Protein AF-A0A7S1B477-F1 (afdb_monomer)

Structure (mmCIF, N/CA/C/O backbone):
data_AF-A0A7S1B477-F1
#
_entry.id   AF-A0A7S1B477-F1
#
loop_
_atom_site.group_PDB
_atom_site.id
_atom_site.type_symbol
_atom_site.label_atom_id
_atom_site.label_alt_id
_atom_site.label_comp_id
_atom_site.label_asym_id
_atom_site.label_entity_id
_atom_site.label_seq_id
_atom_site.pdbx_PDB_ins_code
_atom_site.Cartn_x
_atom_site.Cartn_y
_atom_site.Cartn_z
_atom_site.occupancy
_atom_site.B_iso_or_equiv
_atom_site.auth_seq_id
_atom_site.auth_comp_id
_atom_site.auth_asym_id
_atom_site.auth_atom_id
_atom_site.pdbx_PDB_model_num
ATOM 1 N N . MET A 1 1 ? 2.505 -10.397 -24.092 1.00 51.38 1 MET A N 1
ATOM 2 C CA . MET A 1 1 ? 3.888 -10.689 -23.648 1.00 51.38 1 MET A CA 1
ATOM 3 C C . MET A 1 1 ? 4.484 -9.535 -22.838 1.00 51.38 1 MET A C 1
ATOM 5 O O . MET A 1 1 ? 4.834 -9.767 -21.693 1.00 51.38 1 MET A O 1
ATOM 9 N N . PHE A 1 2 ? 4.527 -8.292 -23.340 1.00 53.47 2 PHE A N 1
ATOM 10 C CA . PHE A 1 2 ? 5.059 -7.146 -22.571 1.00 53.47 2 PHE A CA 1
ATOM 11 C C . PHE A 1 2 ? 4.219 -6.745 -21.341 1.00 53.47 2 PHE A C 1
ATOM 13 O O . PHE A 1 2 ? 4.798 -6.489 -20.290 1.00 53.47 2 PHE A O 1
ATOM 20 N N . SER A 1 3 ? 2.880 -6.801 -21.422 1.00 55.25 3 SER A N 1
ATOM 21 C CA . SER A 1 3 ? 1.987 -6.592 -20.257 1.00 55.25 3 SER A CA 1
ATOM 22 C C . SER A 1 3 ? 2.330 -7.529 -19.086 1.00 55.25 3 SER A C 1
ATOM 24 O O . SER A 1 3 ? 2.408 -7.095 -17.944 1.00 55.25 3 SER A O 1
ATOM 26 N N . GLN A 1 4 ? 2.665 -8.795 -19.365 1.00 56.34 4 GLN A N 1
ATOM 27 C CA . GLN A 1 4 ? 3.018 -9.777 -18.330 1.00 56.34 4 GLN A CA 1
ATOM 2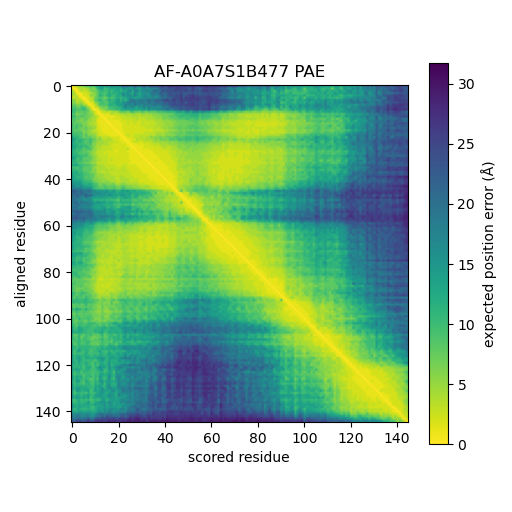8 C C . GLN A 1 4 ? 4.336 -9.438 -17.622 1.00 56.34 4 GLN A C 1
ATOM 30 O O . GLN A 1 4 ? 4.434 -9.588 -16.408 1.00 56.34 4 GLN A O 1
ATOM 35 N N . VAL A 1 5 ? 5.343 -8.956 -18.359 1.00 61.22 5 VAL A N 1
ATOM 36 C CA . VAL A 1 5 ? 6.631 -8.530 -17.782 1.00 61.22 5 VAL A CA 1
ATOM 37 C C . VAL A 1 5 ? 6.453 -7.262 -16.939 1.00 61.22 5 VAL A C 1
ATOM 39 O O . VAL A 1 5 ? 6.992 -7.176 -15.839 1.00 61.22 5 VAL A O 1
ATOM 42 N N . MET A 1 6 ? 5.635 -6.319 -17.410 1.00 57.19 6 MET A N 1
ATOM 43 C CA . MET A 1 6 ? 5.314 -5.073 -16.704 1.00 57.19 6 MET A CA 1
ATOM 44 C C . MET A 1 6 ? 4.485 -5.321 -15.431 1.00 57.19 6 MET A C 1
ATOM 46 O O . MET A 1 6 ? 4.812 -4.781 -14.377 1.00 57.19 6 MET A O 1
ATOM 50 N N . CYS A 1 7 ? 3.475 -6.196 -15.469 1.00 57.28 7 CYS A N 1
ATOM 51 C CA . CYS A 1 7 ? 2.728 -6.617 -14.275 1.00 57.28 7 CYS A CA 1
ATOM 52 C C . CYS A 1 7 ? 3.622 -7.314 -13.248 1.00 57.28 7 CYS A C 1
ATOM 54 O O . CYS A 1 7 ? 3.492 -7.088 -12.048 1.00 57.28 7 CYS A O 1
ATOM 56 N N . LYS A 1 8 ? 4.530 -8.177 -13.713 1.00 57.12 8 LYS A N 1
ATOM 57 C CA . LYS A 1 8 ? 5.356 -8.998 -12.827 1.00 57.12 8 LYS A CA 1
ATOM 58 C C . LYS A 1 8 ? 6.480 -8.210 -12.152 1.00 57.12 8 LYS A C 1
ATOM 60 O O . LYS A 1 8 ? 6.841 -8.550 -11.031 1.00 57.12 8 LYS A O 1
ATOM 65 N N . ASN A 1 9 ? 7.006 -7.175 -12.811 1.00 52.41 9 ASN A N 1
ATOM 66 C CA . ASN A 1 9 ? 8.182 -6.442 -12.331 1.00 52.41 9 ASN A CA 1
ATOM 67 C C . ASN A 1 9 ? 7.904 -4.983 -11.928 1.00 52.41 9 ASN A C 1
ATOM 69 O O . ASN A 1 9 ? 8.683 -4.436 -11.158 1.00 52.41 9 ASN A O 1
ATOM 73 N N . ILE A 1 10 ? 6.830 -4.348 -12.420 1.00 59.06 10 ILE A N 1
ATOM 74 C CA . ILE A 1 10 ? 6.590 -2.900 -12.235 1.00 59.06 10 ILE A CA 1
ATOM 75 C C . ILE A 1 10 ? 5.266 -2.606 -11.510 1.00 59.06 10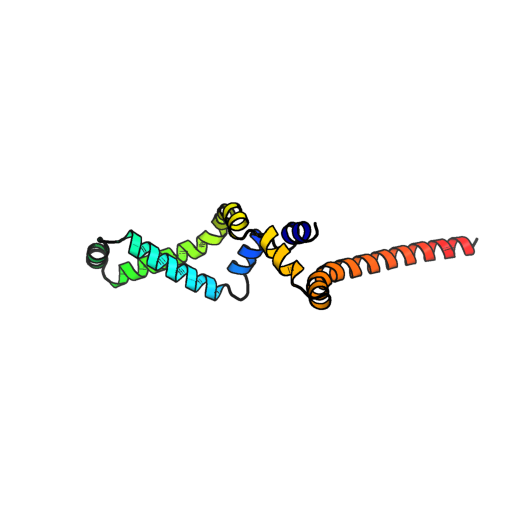 ILE A C 1
ATOM 77 O O . ILE A 1 10 ? 5.234 -1.753 -10.626 1.00 59.06 10 ILE A O 1
ATOM 81 N N . MET A 1 11 ? 4.176 -3.318 -11.821 1.00 63.66 11 MET A N 1
ATOM 82 C CA . MET A 1 11 ? 2.872 -3.149 -11.151 1.00 63.66 11 MET A CA 1
ATOM 83 C C . MET A 1 11 ? 2.446 -4.409 -10.396 1.00 63.66 11 MET A C 1
ATOM 85 O O . MET A 1 11 ? 1.467 -5.066 -10.746 1.00 63.66 11 MET A O 1
ATOM 89 N N . THR A 1 12 ? 3.182 -4.731 -9.333 1.00 74.94 12 THR A N 1
ATOM 90 C CA . THR A 1 12 ? 2.826 -5.830 -8.433 1.00 74.94 12 THR A CA 1
ATOM 91 C C . THR A 1 12 ? 1.746 -5.400 -7.442 1.00 74.94 12 THR A C 1
ATOM 93 O O . THR A 1 12 ? 1.691 -4.249 -7.003 1.00 74.94 12 THR A O 1
ATOM 96 N N . THR A 1 13 ? 0.899 -6.344 -7.031 1.00 81.81 13 THR A N 1
ATOM 97 C CA . THR A 1 13 ? -0.109 -6.130 -5.981 1.00 81.81 13 THR A CA 1
ATOM 98 C C . THR A 1 13 ? 0.517 -5.632 -4.675 1.00 81.81 13 THR A C 1
ATOM 100 O O . THR A 1 13 ? -0.038 -4.757 -4.012 1.00 81.81 13 THR A O 1
ATOM 103 N N . GLU A 1 14 ? 1.716 -6.117 -4.348 1.00 83.12 14 GLU A N 1
ATOM 104 C CA . GLU A 1 14 ? 2.523 -5.623 -3.232 1.00 83.12 14 GLU A CA 1
ATOM 105 C C . GLU A 1 14 ? 2.907 -4.146 -3.404 1.00 83.12 14 GLU A C 1
ATOM 107 O O . GLU A 1 14 ? 2.698 -3.349 -2.490 1.00 83.12 14 GLU A O 1
ATOM 112 N N . GLY A 1 15 ? 3.402 -3.753 -4.582 1.00 82.88 15 GLY A N 1
ATOM 113 C CA . GLY A 1 15 ? 3.755 -2.364 -4.881 1.00 82.88 15 GLY A CA 1
ATOM 114 C C . GLY A 1 15 ? 2.550 -1.421 -4.826 1.00 82.88 15 GLY A C 1
ATOM 115 O O . GLY A 1 15 ? 2.653 -0.306 -4.308 1.00 82.88 15 GLY A O 1
ATOM 116 N N . ILE A 1 16 ? 1.379 -1.883 -5.280 1.00 85.25 16 ILE A N 1
ATOM 117 C CA . ILE A 1 16 ? 0.118 -1.137 -5.177 1.00 85.25 16 ILE A CA 1
ATOM 118 C C . ILE A 1 16 ? -0.249 -0.914 -3.706 1.00 85.25 16 ILE A C 1
ATOM 120 O O . ILE A 1 16 ? -0.489 0.226 -3.304 1.00 85.25 16 ILE A O 1
ATOM 124 N N . TRP A 1 17 ? -0.250 -1.967 -2.883 1.00 89.00 17 TRP A N 1
ATOM 125 C CA . TRP A 1 17 ? -0.553 -1.848 -1.454 1.00 89.00 17 TRP A CA 1
ATOM 126 C C . TRP A 1 17 ? 0.459 -0.977 -0.716 1.00 89.00 17 TRP A C 1
ATOM 128 O O . TRP A 1 17 ? 0.067 -0.113 0.069 1.00 89.00 17 TRP A O 1
ATOM 138 N N . TRP A 1 18 ? 1.748 -1.126 -1.016 1.00 87.69 18 TRP A N 1
ATOM 139 C CA . TRP A 1 18 ? 2.789 -0.275 -0.455 1.00 87.69 18 TRP A CA 1
ATOM 140 C C . TRP A 1 18 ? 2.563 1.199 -0.811 1.00 87.69 18 TRP A C 1
ATOM 142 O O . TRP A 1 18 ? 2.648 2.059 0.065 1.00 87.69 18 TRP A O 1
ATOM 152 N N . SER A 1 19 ? 2.201 1.497 -2.062 1.00 87.19 19 SER A N 1
ATOM 153 C CA . SER A 1 19 ? 1.892 2.856 -2.521 1.00 87.19 19 SER A CA 1
ATOM 154 C C . SER A 1 19 ? 0.640 3.432 -1.848 1.00 87.19 19 SER A C 1
ATOM 156 O O . SER A 1 19 ? 0.625 4.597 -1.450 1.00 87.19 19 SER A O 1
ATOM 158 N N . ILE A 1 20 ? -0.398 2.618 -1.634 1.00 89.62 20 ILE A N 1
ATOM 159 C CA . ILE A 1 20 ? -1.609 3.029 -0.906 1.00 89.62 20 ILE A CA 1
ATOM 160 C C . ILE A 1 20 ? -1.285 3.360 0.560 1.00 89.62 20 ILE A C 1
ATOM 162 O O . ILE A 1 20 ? -1.764 4.369 1.085 1.00 89.62 20 ILE A O 1
ATOM 166 N N . LE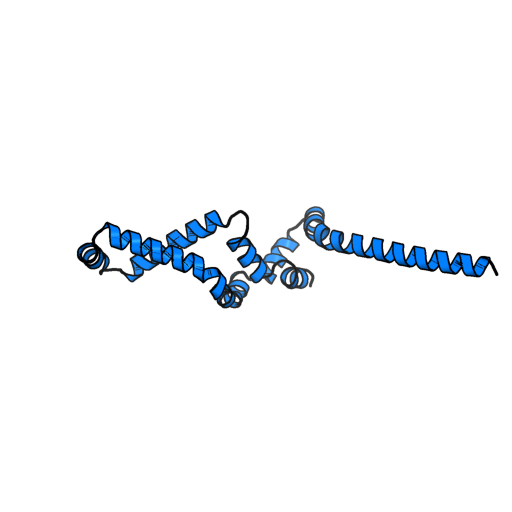U A 1 21 ? -0.463 2.534 1.213 1.00 89.19 21 LEU A N 1
ATOM 167 C CA . LEU A 1 21 ? -0.145 2.657 2.638 1.00 89.19 21 LEU A CA 1
ATOM 168 C C . LEU A 1 21 ? 0.906 3.738 2.933 1.00 89.19 21 LEU A C 1
ATOM 170 O O . LEU A 1 21 ? 0.792 4.449 3.933 1.00 89.19 21 LEU A O 1
ATOM 174 N N . ASN A 1 22 ? 1.912 3.891 2.071 1.00 88.38 22 ASN A N 1
ATOM 175 C CA . ASN A 1 22 ? 3.074 4.752 2.320 1.00 88.38 22 ASN A CA 1
ATOM 176 C C . ASN A 1 22 ? 3.156 5.970 1.396 1.00 88.38 22 ASN A C 1
ATOM 178 O O . ASN A 1 22 ? 3.885 6.917 1.695 1.00 88.38 22 ASN A O 1
ATOM 182 N N . GLY A 1 23 ? 2.404 5.974 0.298 1.00 88.19 23 GLY A N 1
ATOM 183 C CA . GLY A 1 23 ? 2.466 7.015 -0.716 1.00 88.19 23 GLY A CA 1
ATOM 184 C C . GLY A 1 23 ? 1.815 8.343 -0.309 1.00 88.19 23 GLY A C 1
ATOM 185 O O . GLY A 1 23 ? 1.292 8.515 0.799 1.00 88.19 23 GLY A O 1
ATOM 186 N N . PRO A 1 24 ? 1.786 9.317 -1.235 1.00 86.69 24 PRO A N 1
ATOM 187 C CA . PRO A 1 24 ? 1.333 10.683 -0.961 1.00 86.69 24 PRO A CA 1
ATOM 188 C C . PRO A 1 24 ? -0.145 10.763 -0.555 1.00 86.69 24 PRO A C 1
ATOM 190 O O . PRO A 1 24 ? -0.556 11.704 0.121 1.00 86.69 24 PRO A O 1
ATOM 193 N N . LYS A 1 25 ? -0.960 9.772 -0.943 1.00 88.12 25 LYS A N 1
ATOM 194 C CA . LYS A 1 25 ? -2.395 9.715 -0.629 1.00 88.12 25 LYS A CA 1
ATOM 195 C C . LYS A 1 25 ? -2.736 8.880 0.610 1.00 88.12 25 LYS A C 1
ATOM 197 O O . LYS A 1 25 ? -3.924 8.695 0.876 1.00 88.12 25 LYS A O 1
ATOM 202 N N . LYS A 1 26 ? -1.747 8.447 1.403 1.00 89.75 26 LYS A N 1
ATOM 203 C CA . LYS A 1 26 ? -1.970 7.620 2.603 1.00 89.75 26 LYS A CA 1
ATOM 204 C C . LYS A 1 26 ? -2.983 8.213 3.585 1.00 89.75 26 LYS A C 1
ATOM 206 O O . LYS A 1 26 ? -3.798 7.485 4.132 1.00 89.75 26 LYS A O 1
ATOM 211 N N . VAL A 1 27 ? -2.994 9.538 3.757 1.00 90.19 27 VAL A N 1
ATOM 212 C CA . VAL A 1 27 ? -3.921 10.227 4.676 1.00 90.19 27 VAL A CA 1
ATOM 213 C C . VAL A 1 27 ? -5.374 10.067 4.219 1.00 90.19 27 VAL A C 1
ATOM 215 O O . VAL A 1 27 ? -6.261 9.821 5.032 1.00 90.19 27 VAL A O 1
ATOM 218 N N . ASN A 1 28 ? -5.620 10.141 2.908 1.00 92.69 28 ASN A N 1
ATOM 219 C CA . ASN A 1 28 ? -6.955 9.928 2.349 1.00 92.69 28 ASN A CA 1
ATOM 220 C C . ASN A 1 28 ? -7.396 8.475 2.539 1.00 92.69 28 ASN A C 1
ATOM 222 O O . ASN A 1 28 ? -8.532 8.222 2.931 1.00 92.69 28 ASN A O 1
ATOM 226 N N . PHE A 1 29 ? -6.491 7.522 2.300 1.00 91.56 29 PHE A N 1
ATOM 227 C CA . PHE A 1 29 ? -6.775 6.109 2.528 1.00 91.56 29 PHE A CA 1
ATOM 228 C C . PHE A 1 29 ? -7.078 5.820 4.005 1.00 91.56 29 PHE A C 1
ATOM 230 O O . PHE A 1 29 ? -8.080 5.179 4.306 1.00 91.56 29 PHE A O 1
ATOM 237 N N . GLN A 1 30 ? -6.283 6.366 4.929 1.00 90.94 30 GLN A N 1
ATOM 238 C CA . GLN A 1 30 ? -6.526 6.269 6.371 1.00 90.94 30 GLN A 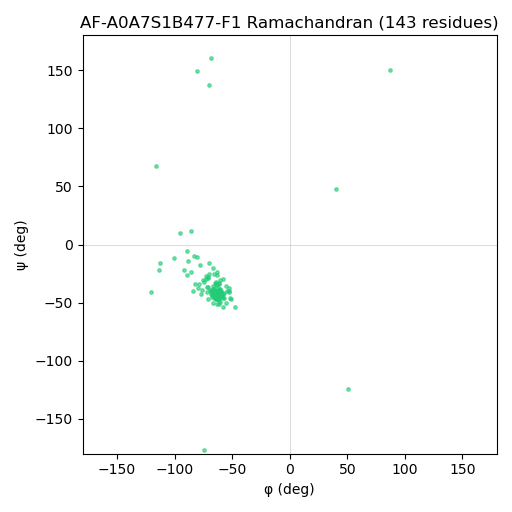CA 1
ATOM 239 C C . GLN A 1 30 ? -7.898 6.828 6.760 1.00 90.94 30 GLN A C 1
ATOM 241 O O . GLN A 1 30 ? -8.610 6.206 7.544 1.00 90.94 30 GLN A O 1
ATOM 246 N N . ALA A 1 31 ? -8.309 7.960 6.181 1.00 92.62 31 ALA A N 1
ATOM 247 C CA . ALA A 1 31 ? -9.633 8.527 6.421 1.00 92.62 31 ALA A CA 1
ATOM 248 C C . ALA A 1 31 ? -10.762 7.600 5.934 1.00 92.62 31 ALA A C 1
ATOM 250 O O . ALA A 1 31 ? -11.734 7.382 6.659 1.00 92.62 31 ALA A O 1
ATOM 251 N N . VAL A 1 32 ? -10.622 7.013 4.740 1.00 93.00 32 VAL A N 1
ATOM 252 C CA . VAL A 1 32 ? -11.599 6.060 4.182 1.00 93.00 32 VAL A CA 1
ATOM 253 C C . VAL A 1 32 ? -11.676 4.788 5.022 1.00 93.00 32 VAL A C 1
ATOM 255 O O . VAL A 1 32 ? -12.778 4.321 5.320 1.00 93.00 32 VAL A O 1
ATOM 258 N N . LEU A 1 33 ? -10.525 4.246 5.420 1.00 92.31 33 LEU A N 1
ATOM 259 C CA . LEU A 1 33 ? -10.436 3.045 6.241 1.00 92.31 33 LEU A CA 1
ATOM 260 C C . LEU A 1 33 ? -11.056 3.280 7.618 1.00 92.31 33 LEU A C 1
ATOM 262 O O . LEU A 1 33 ? -11.887 2.490 8.051 1.00 92.31 33 LEU A O 1
ATOM 266 N N . ARG A 1 34 ? -10.729 4.402 8.268 1.00 92.75 34 ARG A N 1
ATOM 267 C CA . ARG A 1 34 ? -11.337 4.811 9.539 1.00 92.75 34 ARG A CA 1
ATOM 268 C C . ARG A 1 34 ? -12.857 4.881 9.431 1.00 92.75 34 ARG A C 1
ATOM 270 O O . ARG A 1 34 ? -13.546 4.280 10.250 1.00 92.75 34 ARG A O 1
ATOM 277 N N . ALA A 1 35 ? -13.378 5.571 8.416 1.00 92.56 35 ALA A N 1
ATOM 278 C CA . ALA A 1 35 ? -14.818 5.690 8.206 1.00 92.56 35 ALA A CA 1
ATOM 279 C C . ALA A 1 35 ? -15.485 4.316 8.022 1.00 92.56 35 ALA A C 1
ATOM 281 O O . ALA A 1 35 ? -16.502 4.036 8.655 1.00 92.56 35 ALA A O 1
ATOM 282 N N . HIS A 1 36 ? -14.888 3.430 7.217 1.00 92.06 36 HIS A N 1
ATOM 283 C CA . HIS A 1 36 ? -15.407 2.075 7.017 1.00 92.06 36 HIS A CA 1
ATOM 284 C C . HIS A 1 36 ? -15.363 1.234 8.291 1.00 92.06 36 HIS A C 1
ATOM 286 O O . HIS A 1 36 ? -16.330 0.529 8.571 1.00 92.06 36 HIS A O 1
ATOM 292 N N . THR A 1 37 ? -14.296 1.328 9.086 1.00 90.25 37 THR A N 1
ATOM 293 C CA . THR A 1 37 ? -14.189 0.601 10.354 1.00 90.25 37 THR A CA 1
ATOM 294 C C . THR A 1 37 ? -15.240 1.069 11.353 1.00 90.25 37 THR A C 1
ATOM 296 O O . THR A 1 37 ? -15.893 0.237 11.974 1.00 90.25 37 THR A O 1
ATOM 299 N N . ILE A 1 38 ? -15.470 2.379 11.472 1.00 89.44 38 ILE A N 1
ATOM 300 C CA . ILE A 1 38 ? -16.510 2.928 12.355 1.00 89.44 38 ILE A CA 1
ATOM 301 C C . ILE A 1 38 ? -17.890 2.408 11.938 1.00 89.44 38 ILE A C 1
ATOM 303 O O . ILE A 1 38 ? -18.610 1.851 12.765 1.00 89.44 38 ILE A O 1
ATOM 307 N N . ILE A 1 39 ? -18.222 2.499 10.646 1.00 89.88 39 ILE A N 1
ATOM 308 C CA . ILE A 1 39 ? -19.493 1.993 10.106 1.00 89.88 39 ILE A CA 1
ATOM 309 C C . ILE A 1 39 ? -19.621 0.480 10.327 1.00 89.88 39 ILE A C 1
ATOM 311 O O . ILE A 1 39 ? -20.704 -0.014 10.635 1.00 89.88 39 ILE A O 1
ATOM 315 N N . PHE A 1 40 ? -18.534 -0.277 10.167 1.00 89.25 40 PHE A N 1
ATOM 316 C CA . PHE A 1 40 ? -18.518 -1.719 10.396 1.00 89.25 40 PHE A CA 1
ATOM 317 C C . PHE A 1 40 ? -18.793 -2.063 11.862 1.00 89.25 40 PHE A C 1
ATOM 319 O O . PHE A 1 40 ? -19.645 -2.907 12.137 1.00 89.25 40 PHE A O 1
ATOM 326 N N . VAL A 1 41 ? -18.128 -1.382 12.800 1.00 86.94 41 VAL A N 1
ATOM 327 C CA . VAL A 1 41 ? -18.343 -1.566 14.243 1.00 86.94 41 VAL A CA 1
ATOM 328 C C . VAL A 1 41 ? -19.780 -1.217 14.623 1.00 86.94 41 VAL A C 1
ATOM 330 O O . VAL A 1 41 ? -20.408 -1.960 15.373 1.00 86.94 41 VAL A O 1
ATOM 333 N N . GLU A 1 42 ? -20.335 -0.137 14.075 1.00 85.81 42 GLU A N 1
ATOM 334 C CA . GLU A 1 42 ? -21.733 0.239 14.299 1.00 85.81 42 GLU A CA 1
ATOM 335 C C . GLU A 1 42 ? -22.699 -0.809 13.739 1.00 85.81 42 GLU A C 1
ATOM 337 O O . GLU A 1 42 ? -23.606 -1.250 14.442 1.00 85.81 42 GLU A O 1
ATOM 342 N N . LYS A 1 43 ? -22.479 -1.291 12.512 1.00 86.75 43 LYS A N 1
ATOM 343 C CA . LYS A 1 43 ? -23.296 -2.367 11.929 1.00 86.75 43 LYS A CA 1
ATOM 344 C C . LYS A 1 43 ? -23.232 -3.653 12.748 1.00 86.75 43 LYS A C 1
ATOM 346 O O . LYS A 1 43 ? -24.261 -4.300 12.923 1.00 86.75 43 LYS A O 1
ATOM 351 N N . PHE A 1 44 ? -22.052 -4.014 13.247 1.00 84.75 44 PHE A N 1
ATOM 352 C CA . PHE A 1 44 ? -21.860 -5.201 14.076 1.00 84.75 44 PHE A CA 1
ATOM 353 C C . PHE A 1 44 ? -22.533 -5.057 15.446 1.00 84.75 44 PHE A C 1
ATOM 355 O O . PHE A 1 44 ? -23.193 -5.982 15.914 1.00 84.75 44 PHE A O 1
ATOM 362 N N . ALA A 1 45 ? -22.411 -3.883 16.074 1.00 83.00 45 ALA A N 1
ATOM 363 C CA . ALA A 1 45 ? -23.094 -3.567 17.325 1.00 83.00 45 ALA A CA 1
ATOM 364 C C . ALA A 1 45 ? -24.625 -3.544 17.156 1.00 83.00 45 ALA A C 1
ATOM 366 O O . ALA A 1 45 ? -25.355 -3.917 18.075 1.00 83.00 45 ALA A O 1
ATOM 367 N N . GLY A 1 46 ? -25.116 -3.146 15.979 1.00 81.44 46 GLY A N 1
ATOM 368 C CA . GLY A 1 46 ? -26.508 -3.293 15.562 1.00 81.44 46 GLY A CA 1
ATOM 369 C C . GLY A 1 46 ? -27.510 -2.765 16.593 1.00 81.44 46 GLY A C 1
ATOM 370 O O . GLY A 1 46 ? -27.452 -1.616 17.024 1.00 81.44 46 GLY A O 1
ATOM 371 N N . VAL A 1 47 ? -28.439 -3.626 17.017 1.00 77.94 47 VAL A N 1
ATOM 372 C CA . VAL A 1 47 ? -29.521 -3.280 17.964 1.00 77.94 47 VAL A CA 1
ATOM 373 C C . VAL A 1 47 ? -29.001 -3.026 19.388 1.00 77.94 47 VAL A C 1
ATOM 375 O O . VAL A 1 47 ? -29.698 -2.428 20.205 1.00 77.94 47 VAL A O 1
ATOM 378 N N . LEU A 1 48 ? -27.769 -3.438 19.701 1.00 80.31 48 LEU A N 1
ATOM 379 C CA . LEU A 1 48 ? -27.177 -3.258 21.026 1.00 80.31 48 LEU A CA 1
ATOM 380 C C . LEU A 1 48 ? -26.555 -1.872 21.221 1.00 80.31 48 LEU A C 1
ATOM 382 O O . LEU A 1 48 ? -26.245 -1.534 22.359 1.00 80.31 48 LEU A O 1
ATOM 386 N N . ILE A 1 49 ? -26.412 -1.051 20.171 1.00 78.25 49 ILE A N 1
ATOM 387 C CA . ILE A 1 49 ? -25.873 0.319 20.272 1.00 78.25 49 ILE A CA 1
ATOM 388 C C . ILE A 1 49 ? -26.511 1.123 21.420 1.00 78.25 49 ILE A C 1
ATOM 390 O O . ILE A 1 49 ? -25.761 1.612 22.257 1.00 78.25 49 ILE A O 1
ATOM 394 N N . PRO A 1 50 ? -27.848 1.259 21.545 1.00 77.19 50 PRO A N 1
ATOM 395 C CA . PRO A 1 50 ? -28.443 2.029 22.640 1.00 77.19 50 PRO A CA 1
ATOM 396 C C . PRO A 1 50 ? -28.139 1.439 24.024 1.00 77.19 50 PRO A C 1
ATOM 398 O O . PRO A 1 50 ? -27.914 2.193 24.967 1.00 77.19 50 PRO A O 1
ATOM 401 N N . VAL A 1 51 ? -28.062 0.110 24.152 1.00 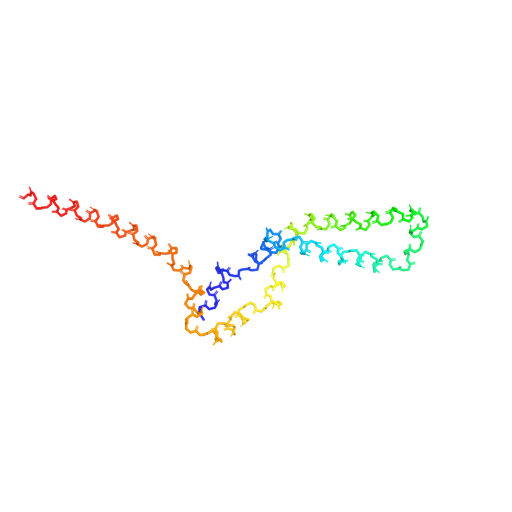81.69 51 VAL A N 1
ATOM 402 C CA . VAL A 1 51 ? -27.685 -0.553 25.413 1.00 81.69 51 VAL A CA 1
ATOM 403 C C . VAL A 1 51 ? -26.220 -0.269 25.751 1.00 81.69 51 VAL A C 1
ATOM 405 O O . VAL A 1 51 ? -25.909 0.086 26.885 1.00 81.69 51 VAL A O 1
ATOM 408 N N . LEU A 1 52 ? -25.324 -0.369 24.767 1.00 79.62 52 LEU A N 1
ATOM 409 C CA . LEU A 1 52 ? -23.892 -0.105 24.915 1.00 79.62 52 LEU A CA 1
ATOM 410 C C . LEU A 1 52 ? -23.618 1.367 25.234 1.00 79.62 52 LEU A C 1
ATOM 412 O O . LEU A 1 52 ? -22.834 1.655 26.133 1.00 79.62 52 LEU A O 1
ATOM 416 N N . SER A 1 53 ? -24.304 2.292 24.567 1.00 76.00 53 SER A N 1
ATOM 417 C CA . SER A 1 53 ? -24.196 3.732 24.816 1.00 76.00 53 SER A CA 1
ATOM 418 C C . SER A 1 53 ? -24.679 4.120 26.215 1.00 76.00 53 SER A C 1
ATOM 420 O O . SER A 1 53 ? -24.107 5.019 26.826 1.00 76.00 53 SER A O 1
ATOM 422 N N . VAL A 1 54 ? -25.697 3.437 26.751 1.00 79.69 54 VAL A N 1
ATOM 423 C CA . VAL A 1 54 ? -26.177 3.654 28.127 1.00 79.69 54 VAL A CA 1
ATOM 424 C C . VAL A 1 54 ? -25.246 3.005 29.155 1.00 79.69 54 VAL A C 1
ATOM 426 O O . VAL A 1 54 ? -24.933 3.627 30.165 1.00 79.69 54 VAL A O 1
ATOM 429 N N . ALA A 1 55 ? -24.772 1.782 28.901 1.00 80.69 55 ALA A N 1
ATOM 430 C CA . ALA A 1 55 ? -23.924 1.038 29.832 1.00 80.69 55 ALA A CA 1
ATOM 431 C C . ALA A 1 55 ? -22.496 1.604 29.936 1.00 80.69 55 ALA A C 1
ATOM 433 O O . ALA A 1 55 ? -21.934 1.668 31.027 1.00 80.69 55 ALA A O 1
ATOM 434 N N . LEU A 1 56 ? -21.902 2.011 28.809 1.00 79.44 56 LEU A N 1
ATOM 435 C CA . LEU A 1 56 ? -20.540 2.555 28.740 1.00 79.44 56 LEU A CA 1
ATOM 436 C C . LEU A 1 56 ? -20.512 4.084 28.877 1.00 79.44 56 LEU A C 1
ATOM 438 O O . LEU A 1 56 ? -19.483 4.654 29.243 1.00 79.44 56 LEU A O 1
ATOM 442 N N . GLY A 1 57 ? -21.636 4.745 28.597 1.00 77.88 57 GLY A N 1
ATOM 443 C CA . GLY A 1 57 ? -21.742 6.192 28.462 1.00 77.88 57 GLY A CA 1
ATOM 444 C C . GLY A 1 57 ? -21.431 6.668 27.031 1.00 77.88 57 GLY A C 1
ATOM 445 O O . GLY A 1 57 ? -20.605 6.061 26.340 1.00 77.88 57 GLY A O 1
ATOM 446 N N . PRO A 1 58 ? -22.043 7.783 26.583 1.00 69.56 58 PRO A N 1
ATOM 447 C CA . PRO A 1 58 ? -22.001 8.229 25.185 1.00 69.56 58 PRO A CA 1
ATOM 448 C C . PRO A 1 58 ? -20.570 8.453 24.672 1.00 69.56 58 PRO A C 1
ATOM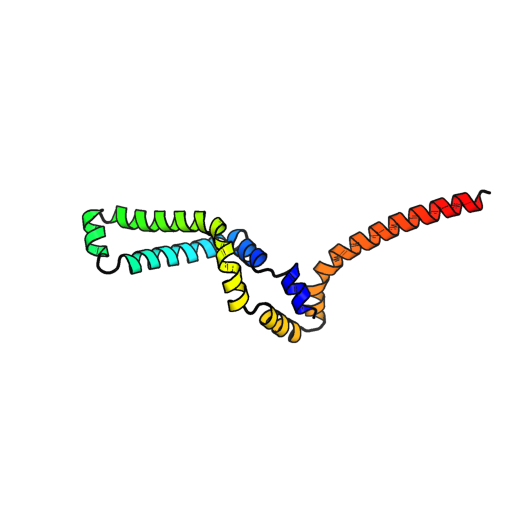 450 O O . PRO A 1 58 ? -20.209 7.967 23.606 1.00 69.56 58 PRO A O 1
ATOM 453 N N . ASN A 1 59 ? -19.706 9.072 25.481 1.00 78.00 59 ASN A N 1
ATOM 454 C CA . ASN A 1 59 ? -18.327 9.361 25.078 1.00 78.00 59 ASN A CA 1
ATOM 455 C C . ASN A 1 59 ? -17.432 8.117 24.995 1.00 78.00 59 ASN A C 1
ATOM 457 O O . ASN A 1 59 ? -16.462 8.114 24.242 1.00 78.00 59 ASN A O 1
ATOM 461 N N . ARG A 1 60 ? -17.709 7.066 25.777 1.00 81.12 60 ARG A N 1
ATOM 462 C CA . ARG A 1 60 ? -16.851 5.871 25.811 1.00 81.12 60 ARG A CA 1
ATOM 463 C C . ARG A 1 60 ? -17.096 4.958 24.623 1.00 81.12 60 ARG A C 1
ATOM 465 O O . ARG A 1 60 ? -16.154 4.338 24.143 1.00 81.12 60 ARG A O 1
ATOM 472 N N . PHE A 1 61 ? -18.335 4.889 24.141 1.00 80.56 61 PHE A N 1
ATOM 473 C CA . PHE A 1 61 ? -18.646 4.129 22.935 1.00 80.56 61 PHE A CA 1
ATOM 474 C C . PHE A 1 61 ? -18.018 4.774 21.692 1.00 80.56 61 PHE A C 1
ATOM 476 O O . PHE A 1 61 ? -17.419 4.076 20.876 1.00 80.56 61 PHE A O 1
ATOM 483 N N . ASP A 1 62 ? -18.061 6.105 21.589 1.00 84.06 62 ASP A N 1
ATOM 484 C CA . ASP A 1 62 ? -17.390 6.826 20.503 1.00 84.06 62 ASP A CA 1
ATOM 485 C C . ASP A 1 62 ? -15.865 6.671 20.559 1.00 84.06 62 ASP A C 1
ATOM 487 O O . ASP A 1 62 ? -15.250 6.354 19.542 1.00 84.06 62 ASP A O 1
ATOM 491 N N . GLN A 1 63 ? -15.260 6.774 21.747 1.00 87.06 63 GLN A N 1
ATOM 492 C CA . GLN A 1 63 ? -13.831 6.486 21.932 1.00 87.06 63 GLN A CA 1
ATOM 493 C C . GLN A 1 63 ? -13.477 5.048 21.537 1.00 87.06 63 GLN A C 1
ATOM 495 O O . GLN A 1 63 ? -12.478 4.828 20.865 1.00 87.06 63 GLN A O 1
ATOM 500 N N . MET A 1 64 ? -14.320 4.072 21.879 1.00 86.56 64 MET A N 1
ATOM 501 C CA . MET A 1 64 ? -14.089 2.674 21.516 1.00 86.56 64 MET A CA 1
ATOM 502 C C . MET A 1 64 ? -14.074 2.466 19.996 1.00 86.56 64 MET A C 1
ATOM 504 O O . MET A 1 64 ? -13.218 1.743 19.489 1.00 86.56 64 MET A O 1
ATOM 508 N N . LYS A 1 65 ? -14.997 3.094 19.255 1.00 86.19 65 LYS A N 1
ATOM 509 C CA . LYS A 1 65 ? -15.018 3.016 17.783 1.00 86.19 65 LYS A CA 1
ATOM 510 C C . LYS A 1 65 ? -13.729 3.574 17.181 1.00 86.19 65 LYS A C 1
ATOM 512 O O . LYS A 1 65 ? -13.168 2.977 16.262 1.00 86.19 65 LYS A O 1
ATOM 517 N N . GLU A 1 66 ? -13.247 4.685 17.728 1.00 90.75 66 GLU A N 1
ATOM 518 C CA . GLU A 1 66 ? -11.992 5.304 17.308 1.00 90.75 66 GLU A CA 1
ATOM 519 C C . GLU A 1 66 ? -10.772 4.445 17.639 1.00 90.75 66 GLU A C 1
ATOM 521 O O . GLU A 1 66 ? -9.925 4.225 16.774 1.00 90.75 66 GLU A O 1
ATOM 526 N N . ASP A 1 67 ? -10.715 3.870 18.838 1.00 90.62 67 ASP A N 1
ATOM 527 C CA . ASP A 1 67 ? -9.640 2.964 19.243 1.00 90.62 67 ASP A CA 1
ATOM 528 C C . ASP A 1 67 ? -9.575 1.724 18.344 1.00 90.62 67 ASP A C 1
ATOM 530 O O . ASP A 1 67 ? -8.487 1.273 17.975 1.00 90.62 67 ASP A O 1
ATOM 534 N N . ILE A 1 68 ? -10.732 1.175 17.955 1.00 88.94 68 ILE A N 1
ATOM 535 C CA . ILE A 1 68 ? -10.801 0.060 17.006 1.00 88.94 68 ILE A CA 1
ATOM 536 C C . ILE A 1 68 ? -10.263 0.504 15.644 1.00 88.94 68 ILE A C 1
ATOM 538 O O . ILE A 1 68 ? -9.412 -0.184 15.087 1.00 88.94 68 ILE A O 1
ATOM 542 N N . ALA A 1 69 ? -10.681 1.664 15.131 1.00 89.88 69 ALA A N 1
ATOM 543 C CA . ALA A 1 69 ? -10.185 2.181 13.858 1.00 89.88 69 ALA A CA 1
ATOM 544 C C . ALA A 1 69 ? -8.662 2.396 13.860 1.00 89.88 69 ALA A C 1
ATOM 546 O O . ALA A 1 69 ? -7.988 2.023 12.897 1.00 89.88 69 ALA A O 1
ATOM 547 N N . VAL A 1 70 ? -8.104 2.932 14.950 1.00 91.94 70 VAL A N 1
ATOM 548 C CA . VAL A 1 70 ? -6.654 3.109 15.122 1.00 91.94 70 VAL A CA 1
ATOM 549 C C . VAL A 1 70 ? -5.929 1.766 15.152 1.00 91.94 70 VAL A C 1
ATOM 551 O O . VAL A 1 70 ? -4.930 1.597 14.452 1.00 91.94 70 VAL A O 1
ATOM 554 N N . LYS A 1 71 ? -6.443 0.784 15.902 1.00 91.25 71 LYS A N 1
ATOM 555 C CA . LYS A 1 71 ? -5.860 -0.565 15.939 1.00 91.25 71 LYS A CA 1
ATOM 556 C C . LYS A 1 71 ? -5.912 -1.248 14.577 1.00 91.25 71 LYS A C 1
ATOM 558 O O . LYS A 1 71 ? -4.916 -1.834 14.166 1.00 91.25 71 LYS A O 1
ATOM 563 N N . THR A 1 72 ? -7.024 -1.129 13.854 1.00 89.56 72 THR A N 1
ATOM 564 C CA . THR A 1 72 ? -7.151 -1.660 12.492 1.00 89.56 72 THR A CA 1
ATOM 565 C C . THR A 1 72 ? -6.137 -1.015 11.553 1.00 89.56 72 THR A C 1
ATOM 567 O O . THR A 1 72 ? -5.468 -1.728 10.816 1.00 89.56 72 THR A O 1
ATOM 570 N N . MET A 1 73 ? -5.961 0.310 11.606 1.00 88.75 73 MET A N 1
ATOM 571 C CA . MET A 1 73 ? -4.942 1.005 10.809 1.00 88.75 73 MET A CA 1
ATOM 572 C C . MET A 1 73 ? -3.521 0.523 11.118 1.00 88.75 73 MET A C 1
ATOM 574 O O . MET A 1 73 ? -2.720 0.382 10.199 1.00 88.75 73 MET A O 1
ATOM 578 N N . ALA A 1 74 ? -3.213 0.269 12.391 1.00 89.88 74 ALA A N 1
ATOM 579 C CA . ALA A 1 74 ? -1.896 -0.194 12.813 1.00 89.88 74 ALA A CA 1
ATOM 580 C C . ALA A 1 74 ? -1.611 -1.646 12.394 1.00 89.88 74 ALA A C 1
ATOM 582 O O . ALA A 1 74 ? -0.484 -1.962 12.034 1.00 89.88 74 ALA A O 1
ATOM 583 N N . GLN A 1 75 ? -2.626 -2.514 12.423 1.00 90.25 75 GLN A N 1
ATOM 584 C CA . GLN A 1 75 ? -2.490 -3.937 12.092 1.00 90.25 75 GLN A CA 1
ATOM 585 C C . GLN A 1 75 ? -2.613 -4.228 10.596 1.00 90.25 75 GLN A C 1
ATOM 587 O O . GLN A 1 75 ? -2.098 -5.240 10.128 1.00 90.25 75 GLN A O 1
ATOM 592 N N . LEU A 1 76 ? -3.282 -3.357 9.831 1.00 89.44 76 LEU A N 1
ATOM 593 C CA . LEU A 1 76 ? -3.527 -3.570 8.405 1.00 89.44 76 LEU A CA 1
ATOM 594 C C . LEU A 1 76 ? -2.251 -3.915 7.613 1.00 89.44 76 LEU A C 1
ATOM 596 O O . LEU A 1 76 ? -2.301 -4.892 6.868 1.00 89.44 76 LEU A O 1
ATOM 600 N N . PRO A 1 77 ? -1.112 -3.207 7.766 1.00 87.56 77 PRO A N 1
ATOM 601 C CA . PRO A 1 77 ? 0.106 -3.524 7.021 1.00 87.56 77 PRO A CA 1
ATOM 602 C C . PRO A 1 77 ? 0.644 -4.934 7.288 1.00 87.56 77 PRO A C 1
ATOM 604 O O . PRO A 1 77 ? 1.229 -5.536 6.394 1.00 87.56 77 PRO A O 1
ATOM 607 N N . GLU A 1 78 ? 0.431 -5.480 8.488 1.00 88.38 78 GLU A N 1
ATOM 608 C CA . GLU A 1 78 ? 0.902 -6.822 8.843 1.00 88.38 78 GLU A CA 1
ATOM 609 C C . GLU A 1 78 ? 0.056 -7.915 8.190 1.00 88.38 78 GLU A C 1
ATOM 611 O O . GLU A 1 78 ? 0.586 -8.961 7.836 1.00 88.38 78 GLU A O 1
ATOM 616 N N . ILE A 1 79 ? -1.243 -7.678 7.985 1.00 88.38 79 ILE A N 1
ATOM 617 C CA . ILE A 1 79 ? -2.186 -8.686 7.469 1.00 88.38 79 ILE A CA 1
ATOM 618 C C . ILE A 1 79 ? -2.500 -8.534 5.977 1.00 88.38 79 ILE A C 1
ATOM 620 O O . ILE A 1 79 ? -3.096 -9.432 5.384 1.00 88.38 79 ILE A O 1
ATOM 624 N N . ILE A 1 80 ? -2.114 -7.417 5.350 1.00 88.69 80 ILE A N 1
ATOM 625 C CA . ILE A 1 80 ? -2.533 -7.087 3.980 1.00 88.69 80 ILE A CA 1
ATOM 626 C C . ILE A 1 80 ? -2.042 -8.082 2.927 1.00 88.69 80 ILE A C 1
ATOM 628 O O . ILE A 1 80 ? -2.713 -8.283 1.916 1.00 88.69 80 ILE A O 1
ATOM 632 N N . HIS A 1 81 ? -0.926 -8.762 3.192 1.00 86.69 81 HIS A N 1
ATOM 633 C CA . HIS A 1 81 ? -0.369 -9.790 2.316 1.00 86.69 81 HIS A CA 1
ATOM 634 C C . HIS A 1 81 ? -1.351 -10.945 2.056 1.00 86.69 81 HIS A C 1
ATOM 636 O O . HIS A 1 81 ? -1.366 -11.503 0.963 1.00 86.69 81 HIS A O 1
ATOM 642 N N . LEU A 1 82 ? -2.239 -11.250 3.010 1.00 88.38 82 LEU A N 1
ATOM 643 C CA . LEU A 1 82 ? -3.283 -12.270 2.852 1.00 88.38 82 LEU A CA 1
ATOM 644 C C . LEU A 1 82 ? -4.340 -11.878 1.806 1.00 88.38 82 LEU A C 1
ATOM 646 O O . LEU A 1 82 ? -5.054 -12.733 1.294 1.00 88.38 82 LEU A O 1
ATOM 650 N N . SER A 1 83 ? -4.449 -10.586 1.487 1.00 86.69 83 SER A N 1
ATOM 651 C CA . SER A 1 83 ? -5.374 -10.048 0.486 1.00 86.69 83 SER A CA 1
ATOM 652 C C . SER A 1 83 ? -4.767 -10.014 -0.921 1.00 86.69 83 SER A C 1
ATOM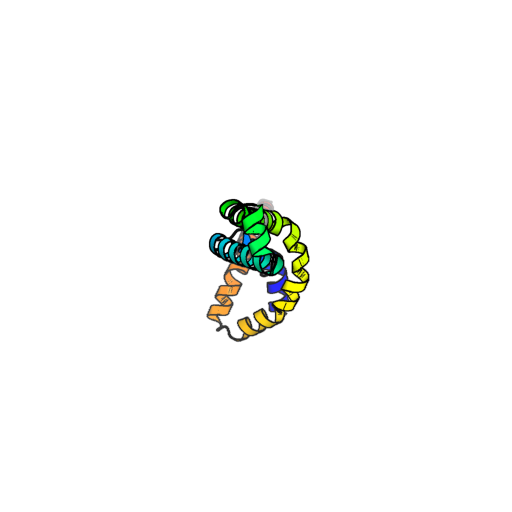 654 O O . SER A 1 83 ? -5.456 -9.641 -1.871 1.00 86.69 83 SER A O 1
ATOM 656 N N . TYR A 1 84 ? -3.483 -10.347 -1.094 1.00 85.81 84 TYR A N 1
ATOM 657 C CA . TYR A 1 84 ? -2.806 -10.174 -2.382 1.00 85.81 84 TYR A CA 1
ATOM 658 C C . TYR A 1 84 ? -3.402 -11.049 -3.480 1.00 85.81 84 TYR A C 1
ATOM 660 O O . TYR A 1 84 ? -3.635 -10.537 -4.574 1.00 85.81 84 TYR A O 1
ATOM 668 N N . ASP A 1 85 ? -3.732 -12.306 -3.191 1.00 83.50 85 ASP A N 1
ATOM 669 C CA . ASP A 1 85 ? -4.338 -13.207 -4.179 1.00 83.50 85 ASP A CA 1
ATOM 670 C C . ASP A 1 85 ? -5.689 -12.664 -4.660 1.00 83.50 85 ASP A C 1
ATOM 672 O O . ASP A 1 85 ? -5.887 -12.445 -5.856 1.00 83.50 85 ASP A O 1
ATOM 676 N N . TYR A 1 86 ? -6.569 -12.310 -3.717 1.00 85.19 86 TYR A N 1
ATOM 677 C CA . TYR A 1 86 ? -7.861 -11.693 -4.021 1.00 85.19 86 TYR A CA 1
ATOM 678 C C . TYR A 1 86 ? -7.709 -10.378 -4.792 1.00 85.19 86 TYR A C 1
ATOM 680 O O . TYR A 1 86 ? -8.416 -10.137 -5.763 1.00 85.19 86 TYR A O 1
ATOM 688 N N . THR A 1 87 ? -6.783 -9.513 -4.374 1.00 85.06 87 THR A N 1
ATOM 689 C CA . THR A 1 87 ? -6.572 -8.211 -5.020 1.00 85.06 87 THR A CA 1
ATOM 690 C C . THR A 1 87 ? -6.053 -8.388 -6.448 1.00 85.06 87 THR A C 1
ATOM 692 O O . THR A 1 87 ? -6.460 -7.649 -7.340 1.00 85.06 87 THR A O 1
ATOM 695 N N . THR A 1 88 ? -5.190 -9.379 -6.678 1.00 81.44 88 THR A N 1
ATOM 696 C CA . THR A 1 88 ? -4.648 -9.702 -8.005 1.00 81.44 88 THR A CA 1
ATOM 697 C C . THR A 1 88 ? -5.753 -10.167 -8.948 1.00 81.44 88 THR A C 1
ATOM 699 O O . THR A 1 88 ? -5.834 -9.688 -10.080 1.00 81.44 88 THR A O 1
ATOM 702 N N . GLU A 1 89 ? -6.628 -11.051 -8.467 1.00 82.25 89 GLU A N 1
ATOM 703 C CA . GLU A 1 89 ? -7.779 -11.541 -9.225 1.00 82.25 89 GLU A CA 1
ATOM 704 C C . GLU A 1 89 ? -8.802 -10.425 -9.481 1.00 82.25 89 GLU A C 1
ATOM 706 O O . GLU A 1 89 ? -9.176 -10.175 -10.624 1.00 82.25 89 GLU A O 1
ATOM 711 N N . ALA A 1 90 ? -9.200 -9.691 -8.439 1.00 82.19 90 ALA A N 1
ATOM 712 C CA . ALA A 1 90 ? -10.228 -8.656 -8.519 1.00 82.19 90 ALA A CA 1
ATOM 713 C C . ALA A 1 90 ? -9.830 -7.467 -9.405 1.00 82.19 90 ALA A C 1
ATOM 715 O O . ALA A 1 90 ? -10.687 -6.861 -10.045 1.00 82.19 90 ALA A O 1
ATOM 716 N N . LEU A 1 91 ? -8.542 -7.113 -9.440 1.00 78.81 91 LEU A N 1
ATOM 717 C CA . LEU A 1 91 ? -8.037 -6.051 -10.311 1.00 78.81 91 LEU A CA 1
ATOM 718 C C . LEU A 1 91 ? -7.806 -6.518 -11.754 1.00 78.81 91 LEU A C 1
ATOM 720 O O . LEU A 1 91 ? -7.543 -5.666 -12.607 1.00 78.81 91 LEU A O 1
ATOM 724 N N . ALA A 1 92 ? -7.860 -7.831 -12.020 1.00 81.50 92 ALA A N 1
ATOM 725 C CA . ALA A 1 92 ? -7.540 -8.434 -13.314 1.00 81.50 92 ALA A CA 1
ATOM 726 C C . ALA A 1 92 ? -6.319 -7.752 -13.961 1.00 81.50 92 ALA A C 1
ATOM 728 O O . ALA A 1 92 ? -6.374 -7.300 -15.106 1.00 81.50 92 ALA A O 1
ATOM 729 N N . LEU A 1 93 ? -5.244 -7.576 -13.174 1.00 71.00 93 LEU A N 1
ATOM 730 C CA . LEU A 1 93 ? -4.169 -6.618 -13.478 1.00 71.00 93 LEU A CA 1
ATOM 731 C C . LEU A 1 93 ? -3.596 -6.807 -14.885 1.00 71.00 93 LEU A C 1
ATOM 733 O O . LEU A 1 93 ? -3.364 -5.831 -15.592 1.00 71.00 93 LEU A O 1
ATOM 737 N N . GLU A 1 94 ? -3.417 -8.058 -15.308 1.00 68.00 94 GLU A N 1
ATOM 738 C CA . GLU A 1 94 ? -2.896 -8.398 -16.632 1.00 68.00 94 GLU A CA 1
ATOM 739 C C . GLU A 1 94 ? -3.797 -7.918 -17.779 1.00 68.00 94 GLU A C 1
ATOM 741 O O . GLU A 1 94 ? -3.302 -7.333 -18.748 1.00 68.00 94 GLU A O 1
ATOM 746 N N . GLU A 1 95 ? -5.106 -8.145 -17.667 1.00 77.88 95 GLU A N 1
ATOM 747 C CA . GLU A 1 95 ? -6.085 -7.743 -18.676 1.00 77.88 95 GLU A CA 1
ATOM 748 C C . GLU A 1 95 ? -6.252 -6.226 -18.689 1.00 77.88 95 GLU A C 1
ATOM 750 O O . GLU A 1 95 ? -6.123 -5.606 -19.744 1.00 77.88 95 GLU A O 1
ATOM 755 N N . THR A 1 96 ? -6.407 -5.617 -17.512 1.00 79.75 96 THR A N 1
ATOM 756 C CA . THR A 1 96 ? -6.534 -4.165 -17.370 1.00 79.75 96 THR A CA 1
ATOM 757 C C . THR A 1 96 ? -5.318 -3.438 -17.949 1.00 79.75 96 THR A C 1
ATOM 759 O O . THR A 1 96 ? -5.468 -2.473 -18.698 1.00 79.75 96 THR A O 1
ATOM 762 N N . ILE A 1 97 ? -4.096 -3.890 -17.646 1.00 75.44 97 ILE A N 1
ATOM 763 C CA . ILE A 1 97 ? -2.872 -3.255 -18.157 1.00 75.44 97 ILE A CA 1
ATOM 764 C C . ILE A 1 97 ? -2.733 -3.474 -19.665 1.00 75.44 97 ILE A C 1
ATOM 766 O O . ILE A 1 97 ? -2.374 -2.533 -20.375 1.00 75.44 97 ILE A O 1
ATOM 770 N N . ARG A 1 98 ? -3.078 -4.664 -20.178 1.00 77.75 98 ARG A N 1
ATOM 771 C CA . ARG A 1 98 ? -3.097 -4.933 -21.624 1.00 77.75 98 ARG A CA 1
ATOM 772 C C . ARG A 1 98 ? -4.033 -3.967 -22.347 1.00 77.75 98 ARG A C 1
ATOM 774 O O . ARG A 1 98 ? -3.593 -3.294 -23.272 1.00 77.75 98 ARG A O 1
ATOM 781 N N . GLU A 1 99 ? -5.286 -3.871 -21.911 1.00 83.31 99 GLU A N 1
ATOM 782 C CA . GLU A 1 99 ? -6.285 -3.000 -22.538 1.00 83.31 99 GLU A CA 1
ATOM 783 C C . GLU A 1 99 ? -5.856 -1.534 -22.514 1.00 83.31 99 GLU A C 1
ATOM 785 O O . GLU A 1 99 ? -5.993 -0.822 -23.507 1.00 83.31 99 GLU A O 1
ATOM 790 N N . LYS A 1 100 ? -5.298 -1.064 -21.392 1.00 81.44 100 LYS A N 1
ATOM 791 C CA . LYS A 1 100 ? -4.802 0.312 -21.311 1.00 81.44 100 LYS A CA 1
ATOM 792 C C . LYS A 1 100 ? -3.618 0.542 -22.238 1.00 81.44 100 LYS A C 1
ATOM 794 O O . LYS A 1 100 ? -3.599 1.583 -22.880 1.00 81.44 100 LYS A O 1
ATOM 799 N N . MET A 1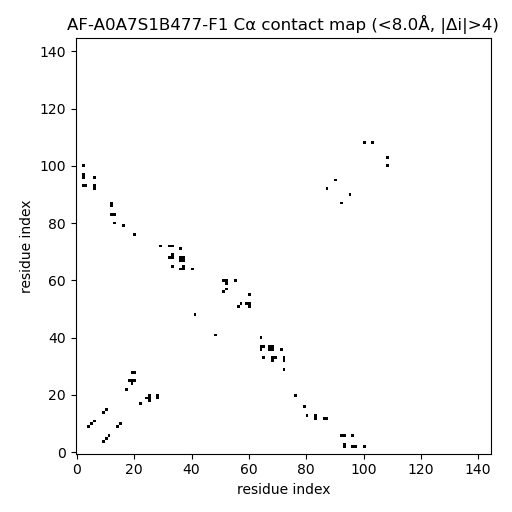 101 ? -2.688 -0.407 -22.350 1.00 76.94 101 MET A N 1
ATOM 800 C CA . MET A 1 101 ? -1.542 -0.306 -23.259 1.00 76.94 101 MET A CA 1
ATOM 801 C C . MET A 1 101 ? -1.940 -0.327 -24.736 1.00 76.94 101 MET A C 1
ATOM 803 O O . MET A 1 101 ? -1.333 0.393 -25.520 1.00 76.94 101 MET A O 1
ATOM 807 N N . GLU A 1 102 ? -2.961 -1.097 -25.119 1.00 79.94 102 GLU A N 1
ATOM 808 C CA . GLU A 1 102 ? -3.454 -1.151 -26.505 1.00 79.94 102 GLU A CA 1
ATOM 809 C C . GLU A 1 102 ? -4.073 0.172 -26.977 1.00 79.94 102 GLU A C 1
ATOM 811 O O . GLU A 1 102 ? -4.075 0.465 -28.171 1.00 79.94 102 GLU A O 1
ATOM 816 N N . VAL A 1 103 ? -4.573 0.989 -26.046 1.00 86.06 103 VAL A N 1
ATOM 817 C CA . VAL A 1 103 ? -5.191 2.290 -26.343 1.00 86.06 103 VAL A CA 1
ATOM 818 C C . VAL A 1 103 ? -4.160 3.430 -26.381 1.00 86.06 103 VAL A C 1
ATOM 820 O O . VAL 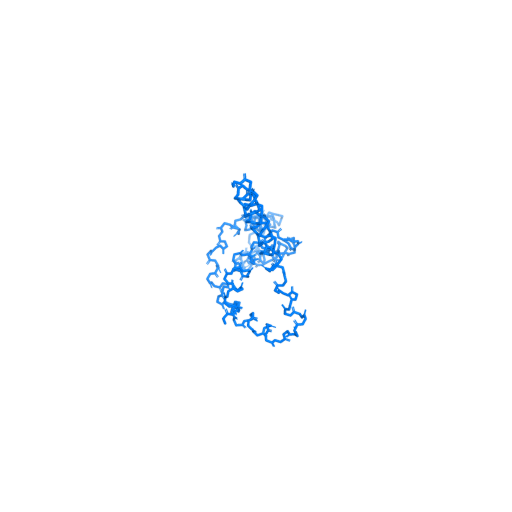A 1 103 ? -4.472 4.514 -26.875 1.00 86.06 103 VAL A O 1
ATOM 823 N N . LEU A 1 104 ? -2.934 3.216 -25.889 1.00 83.75 104 LEU A N 1
ATOM 824 C CA . LEU A 1 104 ? -1.908 4.262 -25.870 1.00 83.75 104 LEU A CA 1
ATOM 825 C C . LEU A 1 104 ? -1.399 4.576 -27.278 1.00 83.75 104 LEU A C 1
ATOM 827 O O . LEU A 1 104 ? -1.077 3.688 -28.069 1.00 83.75 104 LEU A O 1
ATOM 831 N N . SER A 1 105 ? -1.239 5.867 -27.565 1.00 82.19 105 SER A N 1
ATOM 832 C CA . SER A 1 105 ? -0.492 6.302 -28.743 1.00 82.19 105 SER A CA 1
ATOM 833 C C . SER A 1 105 ? 1.003 5.988 -28.597 1.00 82.19 105 SER A C 1
ATOM 835 O O . SER A 1 105 ? 1.517 5.821 -27.487 1.00 82.19 105 SER A O 1
ATOM 837 N N . SER A 1 106 ? 1.744 5.960 -29.710 1.00 78.75 106 SER A N 1
ATOM 838 C CA . SER A 1 106 ? 3.179 5.629 -29.711 1.00 78.75 106 SER A CA 1
ATOM 839 C C . SER A 1 106 ? 4.006 6.479 -28.734 1.00 78.75 106 SER A C 1
ATOM 841 O O . SER A 1 106 ? 4.854 5.936 -28.034 1.00 78.75 106 SER A O 1
ATOM 843 N N . GLY A 1 107 ? 3.725 7.784 -28.619 1.00 78.38 107 GLY A N 1
ATOM 844 C CA . GLY A 1 107 ? 4.448 8.682 -27.703 1.00 78.38 107 GLY A CA 1
ATOM 845 C C . GLY A 1 107 ? 4.023 8.576 -26.229 1.00 78.38 107 GLY A C 1
ATOM 846 O O . GLY A 1 107 ? 4.727 9.033 -25.328 1.00 78.38 107 GLY A O 1
ATOM 847 N N . GLU A 1 108 ? 2.861 7.994 -25.939 1.00 79.44 108 GLU A N 1
ATOM 848 C CA . GLU A 1 108 ? 2.462 7.668 -24.564 1.00 79.44 108 GLU A CA 1
ATOM 849 C C . GLU A 1 108 ? 3.056 6.334 -24.127 1.00 79.44 108 GLU A C 1
ATOM 851 O O . GLU A 1 108 ? 3.551 6.227 -23.008 1.00 79.44 108 GLU A O 1
ATOM 856 N N . PHE A 1 109 ? 3.079 5.354 -25.030 1.00 79.00 109 PHE A N 1
ATOM 857 C CA . PHE A 1 109 ? 3.751 4.083 -24.804 1.00 79.00 109 PHE A CA 1
ATOM 858 C C . PHE A 1 109 ? 5.256 4.273 -24.565 1.00 79.00 109 PHE A C 1
ATOM 860 O O . PHE A 1 109 ? 5.798 3.716 -23.613 1.00 79.00 109 PHE A O 1
ATOM 867 N N . GLU A 1 110 ? 5.913 5.128 -25.357 1.00 78.44 110 GLU A N 1
ATOM 868 C CA . GLU A 1 110 ? 7.315 5.501 -25.142 1.00 78.44 110 GLU A CA 1
ATOM 869 C C . GLU A 1 110 ? 7.540 6.088 -23.745 1.00 78.44 110 GLU A C 1
ATOM 871 O O . GLU A 1 110 ? 8.437 5.642 -23.044 1.00 78.44 110 GLU A O 1
ATOM 876 N N . ARG A 1 111 ? 6.687 7.010 -23.279 1.00 79.44 111 ARG A N 1
ATOM 877 C CA . ARG A 1 111 ? 6.791 7.581 -21.922 1.00 79.44 111 ARG A CA 1
ATOM 878 C C . ARG A 1 111 ? 6.634 6.556 -20.805 1.00 79.44 111 ARG A C 1
ATOM 880 O O . ARG A 1 111 ? 7.228 6.734 -19.749 1.00 79.44 111 ARG A O 1
ATOM 887 N N . VAL A 1 112 ? 5.814 5.528 -21.011 1.00 76.06 112 VAL A N 1
ATOM 888 C CA . VAL A 1 112 ? 5.655 4.437 -20.040 1.00 76.06 112 VAL A CA 1
ATOM 889 C C . VAL A 1 112 ? 6.900 3.548 -20.016 1.00 76.06 112 VAL A C 1
ATOM 891 O O . VAL A 1 112 ? 7.291 3.085 -18.950 1.00 76.06 112 VAL A O 1
ATOM 894 N N . LEU A 1 113 ? 7.537 3.327 -21.168 1.00 72.31 113 LEU A N 1
ATOM 895 C CA . LEU A 1 113 ? 8.736 2.495 -21.275 1.00 72.31 113 LEU A CA 1
ATOM 896 C C . LEU A 1 113 ? 10.032 3.220 -20.906 1.00 72.31 113 LEU A C 1
ATOM 898 O O . LEU A 1 113 ? 10.934 2.586 -20.370 1.00 72.31 113 LEU A O 1
ATOM 902 N N . HIS A 1 114 ? 10.136 4.517 -21.188 1.00 78.69 114 HIS A N 1
ATOM 903 C CA . HIS A 1 114 ? 11.373 5.286 -21.066 1.00 78.69 114 HIS A CA 1
ATOM 904 C C . HIS A 1 114 ? 12.056 5.147 -19.695 1.00 78.69 114 HIS A C 1
ATOM 906 O O . HIS A 1 114 ? 13.241 4.829 -19.687 1.00 78.69 114 HIS A O 1
ATOM 912 N N . PRO A 1 115 ? 11.347 5.234 -18.549 1.00 73.50 115 PRO A N 1
ATOM 913 C CA . PRO A 1 115 ? 11.979 5.081 -17.238 1.00 73.50 115 PRO A CA 1
ATOM 914 C C . PRO A 1 115 ? 12.622 3.704 -17.027 1.00 73.50 115 PRO A C 1
ATOM 916 O O . PRO A 1 115 ? 13.653 3.600 -16.376 1.00 73.50 115 PRO A O 1
ATOM 919 N N . ALA A 1 116 ? 12.033 2.641 -17.590 1.00 68.38 116 ALA A N 1
ATOM 920 C CA . ALA A 1 116 ? 12.570 1.285 -17.468 1.00 68.38 116 ALA A CA 1
ATOM 921 C C . ALA A 1 116 ? 13.834 1.073 -18.320 1.00 68.38 116 ALA A C 1
ATOM 923 O O . ALA A 1 116 ? 14.660 0.234 -17.984 1.00 68.38 116 ALA A O 1
ATOM 924 N N . PHE A 1 117 ? 13.988 1.824 -19.415 1.00 67.19 117 PHE A N 1
ATOM 925 C CA . PHE A 1 117 ? 15.183 1.783 -20.262 1.00 67.19 117 PHE A CA 1
ATOM 926 C C . PHE A 1 117 ? 16.266 2.777 -19.818 1.00 67.19 117 PHE A C 1
ATOM 928 O O . PHE A 1 117 ? 17.441 2.522 -20.059 1.00 67.19 117 PHE A O 1
ATOM 935 N N . GLU A 1 118 ? 15.896 3.873 -19.153 1.00 75.31 118 GLU A N 1
ATOM 936 C CA . GLU A 1 118 ? 16.831 4.881 -18.633 1.00 75.31 118 GLU A CA 1
ATOM 937 C C . GLU A 1 118 ? 17.785 4.283 -17.582 1.00 75.31 118 GLU A C 1
ATOM 939 O O . GLU A 1 118 ? 18.986 4.562 -17.597 1.00 75.31 118 GLU A O 1
ATOM 944 N N . GLU A 1 119 ? 17.286 3.391 -16.714 1.00 70.94 119 GLU A N 1
ATOM 945 C CA . GLU A 1 119 ? 18.131 2.670 -15.749 1.00 70.94 119 GLU A CA 1
ATOM 946 C C . GLU A 1 119 ? 19.147 1.741 -16.441 1.00 70.94 119 GLU A C 1
ATOM 948 O O . GLU A 1 119 ? 20.325 1.707 -16.067 1.00 70.94 119 GLU A O 1
ATOM 953 N N . ASP A 1 120 ? 18.722 1.036 -17.491 1.00 79.25 120 ASP A N 1
ATOM 954 C CA . ASP A 1 120 ? 19.574 0.117 -18.253 1.00 79.25 120 ASP A CA 1
ATOM 955 C C . ASP A 1 120 ? 20.603 0.857 -19.129 1.00 79.25 120 ASP A C 1
ATOM 957 O O . ASP A 1 120 ? 21.712 0.358 -19.350 1.00 79.25 120 ASP A O 1
ATOM 961 N N . GLU A 1 121 ? 20.284 2.067 -19.598 1.00 83.62 121 GLU A N 1
ATOM 962 C CA . GLU A 1 121 ? 21.173 2.889 -20.424 1.00 83.62 121 GLU A CA 1
ATOM 963 C C . GLU A 1 121 ? 22.458 3.263 -19.671 1.00 83.62 121 GLU A C 1
ATOM 965 O O . GLU A 1 121 ? 23.562 3.128 -20.207 1.00 83.62 121 GLU A O 1
ATOM 970 N N . ILE A 1 122 ? 22.343 3.654 -18.397 1.00 83.12 122 ILE A N 1
ATOM 971 C CA . ILE A 1 122 ? 23.502 4.009 -17.564 1.00 83.12 122 ILE A CA 1
ATOM 972 C C . ILE A 1 122 ? 24.405 2.791 -17.362 1.00 83.12 122 ILE A C 1
ATOM 974 O O . ILE A 1 122 ? 25.630 2.896 -17.486 1.00 83.12 122 ILE A O 1
ATOM 978 N N . ILE A 1 123 ? 23.817 1.624 -17.087 1.00 85.81 123 ILE A N 1
ATOM 979 C CA . ILE A 1 123 ? 24.570 0.378 -16.916 1.00 85.81 123 ILE A CA 1
ATOM 980 C C . ILE A 1 123 ? 25.322 0.043 -18.208 1.00 85.81 123 ILE A C 1
ATOM 982 O O . ILE A 1 123 ? 26.517 -0.262 -18.161 1.00 85.81 123 ILE A O 1
ATOM 986 N N . LEU A 1 124 ? 24.667 0.160 -19.366 1.00 89.75 124 LEU A N 1
ATOM 987 C CA . LEU A 1 124 ? 25.279 -0.103 -20.666 1.00 89.75 124 LEU A CA 1
ATOM 988 C C . LEU A 1 124 ? 26.441 0.859 -20.964 1.00 89.75 124 LEU A C 1
ATOM 990 O O . LEU A 1 124 ? 27.501 0.417 -21.414 1.00 89.75 124 LEU A O 1
ATOM 994 N N . ILE A 1 125 ? 26.281 2.152 -20.667 1.00 89.81 125 ILE A N 1
ATOM 995 C CA . ILE A 1 125 ? 27.336 3.163 -20.834 1.00 89.81 125 ILE A CA 1
ATOM 996 C C . ILE A 1 125 ? 28.534 2.855 -19.927 1.00 89.81 125 ILE A C 1
ATOM 998 O O . ILE A 1 125 ? 29.675 2.880 -20.389 1.00 89.81 125 ILE A O 1
ATOM 1002 N N . VAL A 1 126 ? 28.301 2.530 -18.651 1.00 92.31 126 VAL A N 1
ATOM 1003 C CA . VAL A 1 126 ? 29.371 2.215 -17.687 1.00 92.31 126 VAL A CA 1
ATOM 1004 C C . VAL A 1 126 ? 30.135 0.960 -18.105 1.00 92.31 126 VAL A C 1
ATOM 1006 O O . VAL A 1 126 ? 31.368 0.957 -18.107 1.00 92.31 126 VAL A O 1
ATOM 1009 N N . VAL A 1 127 ? 29.427 -0.095 -18.513 1.00 92.69 127 VAL A N 1
ATOM 1010 C CA . VAL A 1 127 ? 30.048 -1.329 -19.014 1.00 92.69 127 VAL A CA 1
ATOM 1011 C C . VAL A 1 127 ? 30.845 -1.052 -20.291 1.00 92.69 127 VAL A C 1
ATOM 1013 O O . VAL A 1 127 ? 31.989 -1.496 -20.406 1.00 92.69 127 VAL A O 1
ATOM 1016 N N . GLY A 1 128 ? 30.295 -0.260 -21.216 1.00 92.38 128 GLY A N 1
ATOM 1017 C CA . GLY A 1 128 ? 30.987 0.170 -22.430 1.00 92.38 128 GLY A CA 1
ATOM 1018 C C . GLY A 1 128 ? 32.263 0.963 -22.139 1.00 92.38 128 GLY A C 1
ATOM 1019 O O . GLY A 1 128 ? 33.300 0.707 -22.750 1.00 92.38 128 GLY A O 1
ATOM 1020 N N . ALA A 1 129 ? 32.229 1.868 -21.159 1.00 93.88 129 ALA A N 1
ATOM 1021 C CA . ALA A 1 129 ? 33.389 2.651 -20.744 1.00 93.88 129 ALA A CA 1
ATOM 1022 C C . ALA A 1 129 ? 34.496 1.772 -20.138 1.00 93.88 129 ALA A C 1
ATOM 1024 O O . ALA A 1 129 ? 35.665 1.917 -20.496 1.00 93.88 129 ALA A O 1
ATOM 1025 N N . ILE A 1 130 ? 34.142 0.821 -19.266 1.00 95.38 130 ILE A N 1
ATOM 1026 C CA . ILE A 1 130 ? 35.105 -0.112 -18.658 1.00 95.38 130 ILE A CA 1
ATOM 1027 C C . ILE A 1 130 ? 35.753 -0.995 -19.730 1.00 95.38 130 ILE A C 1
ATOM 1029 O O . ILE A 1 130 ? 36.980 -1.126 -19.763 1.00 95.38 130 ILE A O 1
ATOM 1033 N N . LEU A 1 131 ? 34.949 -1.568 -20.631 1.00 94.19 131 LEU A N 1
ATOM 1034 C CA . LEU A 1 131 ? 35.445 -2.405 -21.724 1.00 94.19 131 LEU A CA 1
ATOM 1035 C C . LEU A 1 131 ? 36.325 -1.608 -22.697 1.00 94.19 131 LEU A C 1
ATOM 1037 O O . LEU A 1 131 ? 37.376 -2.101 -23.105 1.00 94.19 131 LEU A O 1
ATOM 1041 N N . GLY A 1 132 ? 35.953 -0.365 -23.014 1.00 94.19 132 GLY A N 1
ATOM 1042 C CA . GLY A 1 132 ? 36.748 0.537 -23.848 1.00 94.19 132 GLY A CA 1
ATOM 1043 C C . GLY A 1 132 ? 38.103 0.884 -23.224 1.00 94.19 132 GLY A C 1
ATOM 1044 O O . GLY A 1 132 ? 39.133 0.795 -23.894 1.00 94.19 132 GLY A O 1
ATOM 1045 N N . CYS A 1 133 ? 38.134 1.200 -21.926 1.00 94.25 133 CYS A N 1
ATOM 1046 C CA . CYS A 1 133 ? 39.377 1.445 -21.188 1.00 94.25 133 CYS A CA 1
ATOM 1047 C C . CYS A 1 133 ? 40.284 0.205 -21.143 1.00 94.25 133 CYS A C 1
ATOM 1049 O O . CYS A 1 133 ? 41.498 0.319 -21.338 1.00 94.25 133 CYS A O 1
ATOM 1051 N N . ALA A 1 134 ? 39.711 -0.981 -20.922 1.00 93.50 134 ALA A N 1
ATOM 1052 C CA . ALA A 1 134 ? 40.454 -2.239 -20.893 1.00 93.50 134 ALA A CA 1
ATOM 1053 C C . ALA A 1 134 ? 41.044 -2.599 -22.268 1.00 93.50 134 ALA A C 1
ATOM 1055 O O . ALA A 1 134 ? 42.230 -2.917 -22.366 1.00 93.50 134 ALA A O 1
ATOM 1056 N N . ALA A 1 135 ? 40.246 -2.489 -23.335 1.00 92.31 135 ALA A N 1
ATOM 1057 C CA . ALA A 1 135 ? 40.693 -2.733 -24.704 1.00 92.31 135 ALA A CA 1
ATOM 1058 C C . ALA A 1 135 ? 41.774 -1.733 -25.144 1.00 92.31 135 ALA A C 1
ATOM 1060 O O . ALA A 1 135 ? 42.781 -2.134 -25.722 1.00 92.31 135 ALA A O 1
ATOM 1061 N N . SER A 1 136 ? 41.606 -0.449 -24.812 1.00 91.00 136 SER A N 1
ATOM 1062 C CA . SER A 1 136 ? 42.587 0.603 -25.110 1.00 91.00 136 SER A CA 1
ATOM 1063 C C . SER A 1 136 ? 43.928 0.351 -24.411 1.00 91.00 136 SER A C 1
ATOM 1065 O O . SER A 1 136 ? 44.983 0.391 -25.044 1.00 91.00 136 SER A O 1
ATOM 1067 N N . SER A 1 137 ? 43.895 -0.008 -23.124 1.00 89.81 137 SER A N 1
ATOM 1068 C CA . SER A 1 137 ? 45.109 -0.311 -22.353 1.00 89.81 137 SER A CA 1
ATOM 1069 C C . SER A 1 137 ? 45.857 -1.526 -22.912 1.00 89.81 137 SER A C 1
ATOM 1071 O O . SER A 1 137 ? 47.083 -1.510 -23.001 1.00 89.81 137 SER A O 1
ATOM 1073 N N . LEU A 1 138 ? 45.126 -2.566 -23.329 1.00 90.44 138 LEU A N 1
ATOM 1074 C CA . LEU A 1 138 ? 45.706 -3.750 -23.966 1.00 90.44 138 LEU A CA 1
ATOM 1075 C C . LEU A 1 138 ? 46.303 -3.432 -25.346 1.00 90.44 138 LEU A C 1
ATOM 1077 O O . LEU A 1 138 ? 47.379 -3.931 -25.669 1.00 90.44 138 LEU A O 1
ATOM 1081 N N . PHE A 1 139 ? 45.630 -2.594 -26.139 1.00 91.75 139 PHE A N 1
ATOM 1082 C CA . PHE A 1 139 ? 46.092 -2.176 -27.463 1.00 91.75 139 PHE A CA 1
ATOM 1083 C C . PHE A 1 139 ? 47.415 -1.402 -27.391 1.00 91.75 139 PHE A C 1
ATOM 1085 O O . PHE A 1 139 ? 48.364 -1.738 -28.094 1.00 91.75 139 PHE A O 1
ATOM 1092 N N . ILE A 1 140 ? 47.522 -0.431 -26.478 1.00 91.44 140 ILE A N 1
ATOM 1093 C CA . ILE A 1 140 ? 48.750 0.359 -26.276 1.00 91.44 140 ILE A CA 1
ATOM 1094 C C . ILE A 1 140 ? 49.930 -0.540 -25.873 1.00 91.44 140 ILE A C 1
ATOM 1096 O O . ILE A 1 140 ? 51.062 -0.337 -26.318 1.00 91.44 140 ILE A O 1
ATOM 1100 N N . LEU A 1 141 ? 49.670 -1.557 -25.050 1.00 89.44 141 LEU A N 1
ATOM 1101 C CA . LEU A 1 141 ? 50.689 -2.498 -24.586 1.00 89.44 141 LEU A CA 1
ATOM 1102 C C . LEU A 1 141 ? 51.171 -3.438 -25.708 1.00 89.44 141 LEU A C 1
ATOM 1104 O O . LEU A 1 141 ? 52.328 -3.852 -25.692 1.00 89.44 141 LEU A O 1
ATOM 1108 N N . PHE A 1 142 ? 50.313 -3.735 -26.690 1.00 88.56 142 PHE A N 1
ATOM 1109 C CA . PHE A 1 142 ? 50.672 -4.484 -27.899 1.00 88.56 142 PHE A CA 1
ATOM 1110 C C . PHE A 1 142 ? 51.462 -3.645 -28.912 1.00 88.56 142 PHE A C 1
ATOM 1112 O O . PHE A 1 142 ? 52.405 -4.161 -29.494 1.00 88.56 142 PHE A O 1
ATOM 1119 N N . GLU A 1 143 ? 51.114 -2.369 -29.096 1.00 85.56 143 GLU A N 1
ATOM 1120 C CA . GLU A 1 143 ? 51.797 -1.459 -30.035 1.00 85.56 143 GLU A CA 1
ATOM 1121 C C . GLU A 1 143 ? 53.221 -1.088 -29.570 1.00 85.56 143 GLU A C 1
ATOM 1123 O O . GLU A 1 143 ? 54.091 -0.764 -30.372 1.00 85.56 143 GLU A O 1
ATOM 1128 N N . THR A 1 144 ? 53.485 -1.146 -28.260 1.00 70.06 144 THR A N 1
ATOM 1129 C CA . THR A 1 144 ? 54.786 -0.778 -27.665 1.00 70.06 144 THR A CA 1
ATOM 1130 C C . THR A 1 144 ? 55.801 -1.945 -27.660 1.00 70.06 144 THR A C 1
ATOM 1132 O O . THR A 1 144 ? 56.844 -1.853 -27.009 1.00 70.06 144 THR A O 1
ATOM 1135 N N . ARG A 1 145 ? 55.527 -3.052 -28.365 1.00 50.41 145 ARG A N 1
ATOM 1136 C CA . ARG A 1 145 ? 56.406 -4.230 -28.466 1.00 50.41 145 ARG A CA 1
ATOM 1137 C C . ARG A 1 145 ? 56.702 -4.594 -29.917 1.00 50.41 145 ARG A C 1
ATOM 1139 O O . ARG A 1 145 ? 57.892 -4.862 -30.195 1.00 50.41 145 ARG A O 1
#

Foldseek 3Di:
DVLVVCDVPPVALVVVVCCCCPNPCNVVSLVVLLVVQLVVVCVVCPPCVVVCCVVCPVVRVVVVSNVRSVVCSVCCVVCVVVCRVVVCVVPVSSVVSVVVLVPDDPVRNCVVCVVVVVVVVVVVVVVVVVVVVVVVVVVVVVVVD

Radius of gyration: 27.06 Å; Cα contacts (8 Å, |Δi|>4): 54; chains: 1; bounding box: 86×24×60 Å

Sequence (145 aa):
MFSQVMCKNIMTTEGIWWSILNGPKKVNFQAVLRAHTIIFVEKFAGVLIPVLSVALGPNRFDQMKEDIAVKTMAQLPEIIHLSYDYTTEALALEETIREKMEVLSSGEFERVLHPAFEEDEIILIVVGAILGCAASSLFILFETR

Solvent-accessible surface area (backbone atoms only — not comparable to full-atom values): 8071 Å² total; per-residue (Å²): 114,68,45,58,54,43,37,72,75,71,60,32,62,67,56,52,51,49,42,49,67,71,35,97,57,21,68,61,46,50,53,53,51,36,54,51,41,36,54,48,53,51,61,71,44,47,89,46,44,68,57,47,32,66,75,62,31,66,69,48,46,55,50,49,42,49,52,49,25,53,50,49,63,68,47,43,78,80,55,47,70,78,45,38,66,58,50,43,59,77,57,38,53,57,60,52,49,38,58,56,56,73,69,45,52,74,74,54,48,46,62,68,45,45,67,73,48,55,62,51,48,55,53,53,51,52,53,49,51,54,52,48,54,52,52,50,55,52,48,55,62,59,76,76,109

Secondary structure (DSSP, 8-state):
-HHHHHHHHTS-HHHHHHHHHHSTTHHHHHHHHHHHHHHHHHHHHGGGHHHHHHHH-HHHHHHHHHHHHHHHHHHHHHHGGGGHHHHHHHTTHHHHHHHHHHH--HHHHHHHHHHHHHHHHHHHHHHHHHHHHHHHHHHHHHHT-

Organism: NCBI:txid216773

Nearest PDB structures (foldseek):
  8b6l-assembly1_I  TM=2.366E-01  e=9.894E+00  Homo sapiens

pLDDT: mean 82.36, std 10.09, range [50.41, 95.38]

Mean predicted aligned error: 11.73 Å